Protein AF-A0A5C6MDS2-F1 (afdb_monomer)

InterPro domains:
  IPR029625 Protein FAM169 [PTHR22442] (8-120)

pLDDT: mean 71.61, std 21.44, range [30.34, 95.25]

Solvent-accessible surface area (backbone atoms only — not comparable to full-atom values): 8836 Å² total; per-residue (Å²): 137,80,85,71,60,70,52,75,42,82,62,70,62,43,104,85,76,68,49,37,44,80,50,62,34,52,64,54,80,75,74,55,78,94,55,57,96,68,58,56,65,45,53,49,51,50,52,51,49,61,74,45,62,88,51,73,60,3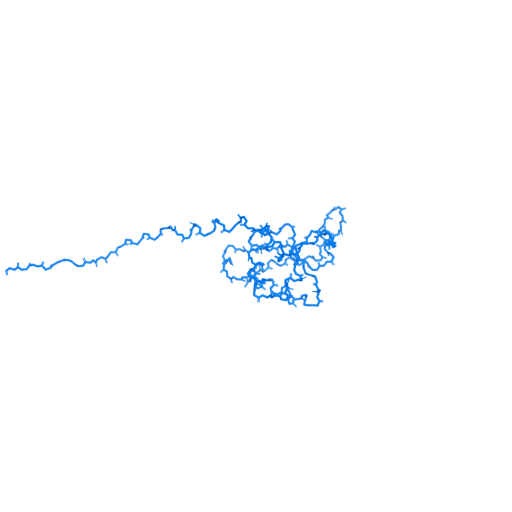8,34,30,35,56,80,73,47,62,71,54,50,53,36,50,49,59,44,44,71,76,36,66,87,46,42,86,23,38,23,34,23,38,83,44,46,53,81,92,38,46,43,51,45,51,60,39,52,76,74,48,78,65,62,88,65,68,75,72,71,68,67,76,77,72,78,83,85,85,79,85,84,87,87,79,93,81,80,90,84,89,132

Mean predicted aligned error: 13.46 Å

Foldseek 3Di:
DPPFPQPFDPDDPDPPPGAAAPAGEREDGDDDPVRPPVLVLLVVVVVSCVVPVVAQAHEYEPPQDLVNLVSVVVNCVVPVVCQRHYWHAYPNRDPVRTHRSNVCVVVVVNVPPPPPPVVVPPDDDPDDDDDDDDDDDDD

Sequence (139 aa):
MFELIFFFSGSLCDTWSGQGYLLPVLDTVLVRKSCRRRGFGSQMLENFCSTFYSENILGVSSPLSPGWAAVCRGFLQQREEYRDRLYEVEAPGSWTQRRNIWLNIQLGRYTLCINEENSRASGDRKKNDGNCSSQEVRT

Radius of gyration: 22.87 Å; Cα contacts (8 Å, |Δi|>4): 146; chains: 1; bounding box: 84×39×66 Å

Organism: NCBI:txid433684

Nearest PDB structures (foldseek):
  4rul-assembly1_A  TM=4.332E-01  e=1.102E+00  Escherichia coli DH1
  1oi3-assembly1_A  TM=5.927E-01  e=6.711E+00  Escherichia coli
  3s5u-assembly2_D  TM=4.948E-01  e=8.770E+00  Enterococcus faecalis ATCC 4200
  3pzs-assembly1_A  TM=4.102E-01  e=4.201E+00  Yersinia pestis CO92

Secondary structure (DSSP, 8-state):
-------B-SS---TTT----SS-EE------GGGTTSSHHHHHHHHHHHHTTT-S-EEEESS--HHHHHHHHHHHHH-GGGTTTEEEE-TT--GGGEEEHHHHHHTTTTGGGSTTTSTTSSS----------------

Structure (mmCIF, N/CA/C/O backbone):
data_AF-A0A5C6MDS2-F1
#
_entry.id   AF-A0A5C6MDS2-F1
#
loop_
_atom_site.group_PDB
_atom_site.id
_atom_site.type_symbol
_atom_site.label_atom_id
_atom_site.label_alt_id
_atom_site.label_comp_id
_atom_site.label_asym_id
_atom_site.label_entity_id
_atom_site.label_seq_id
_atom_site.pdbx_PDB_ins_code
_atom_site.Cartn_x
_atom_site.Cartn_y
_atom_site.Cartn_z
_atom_site.occupancy
_atom_site.B_iso_or_equiv
_atom_site.auth_seq_id
_atom_site.auth_comp_id
_atom_site.auth_asym_id
_atom_site.auth_atom_id
_atom_site.pdbx_PDB_model_num
ATOM 1 N N . MET A 1 1 ? -6.328 24.076 3.374 1.00 35.25 1 MET A N 1
ATOM 2 C CA . MET A 1 1 ? -4.941 23.792 3.796 1.00 35.25 1 MET A CA 1
ATOM 3 C C . MET A 1 1 ? -4.900 22.404 4.433 1.00 35.25 1 MET A C 1
ATOM 5 O O . MET A 1 1 ? -4.887 22.269 5.650 1.00 35.25 1 MET A O 1
ATOM 9 N N . PHE A 1 2 ? -4.990 21.363 3.602 1.00 31.47 2 PHE A N 1
ATOM 10 C CA . PHE A 1 2 ? -4.704 19.989 4.010 1.00 31.47 2 PHE A CA 1
ATOM 11 C C . PHE A 1 2 ? -3.317 19.693 3.461 1.00 31.47 2 PHE A C 1
ATOM 13 O O . PHE A 1 2 ? -3.183 19.233 2.335 1.00 31.47 2 PHE A O 1
ATOM 20 N N . GLU A 1 3 ? -2.301 20.078 4.229 1.00 30.34 3 GLU A N 1
ATOM 21 C CA . GLU A 1 3 ? -0.919 19.653 4.007 1.00 30.34 3 GLU A CA 1
ATOM 22 C C . GLU A 1 3 ? -0.880 18.131 4.179 1.00 30.34 3 GLU A C 1
ATOM 24 O O . GLU A 1 3 ? -0.761 17.598 5.286 1.00 30.34 3 GLU A O 1
ATOM 29 N N . LEU A 1 4 ? -1.138 17.437 3.073 1.00 43.22 4 LEU A N 1
ATOM 30 C CA . LEU A 1 4 ? -0.856 16.028 2.898 1.00 43.22 4 LEU A CA 1
ATOM 31 C C . LEU A 1 4 ? 0.664 15.908 2.889 1.00 43.22 4 LEU A C 1
ATOM 33 O O . LEU A 1 4 ? 1.308 16.244 1.901 1.00 43.22 4 LEU A O 1
ATOM 37 N N . ILE A 1 5 ? 1.232 15.417 3.989 1.00 42.88 5 ILE A N 1
ATOM 38 C CA . ILE A 1 5 ? 2.584 14.859 3.975 1.00 42.88 5 ILE A CA 1
ATOM 39 C C . ILE A 1 5 ? 2.492 13.600 3.110 1.00 42.88 5 ILE A C 1
ATOM 41 O O . ILE A 1 5 ? 2.111 12.529 3.579 1.00 42.88 5 ILE A O 1
ATOM 45 N N . PHE A 1 6 ? 2.730 13.789 1.817 1.00 43.81 6 PHE A N 1
ATOM 46 C CA . PHE A 1 6 ? 2.868 12.759 0.803 1.00 43.81 6 PHE A CA 1
ATOM 47 C C . 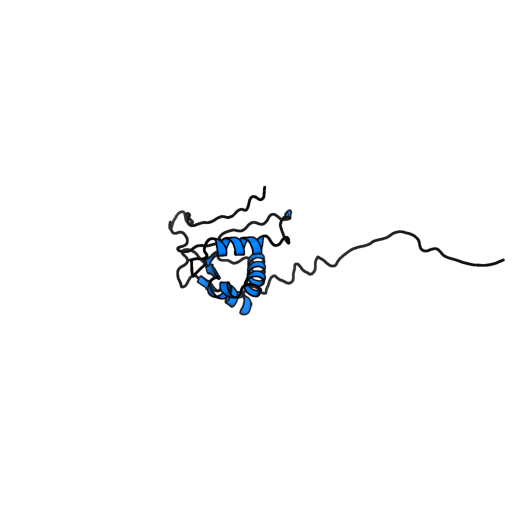PHE A 1 6 ? 4.363 12.717 0.491 1.00 43.81 6 PHE A C 1
ATOM 49 O O . PHE A 1 6 ? 4.850 13.470 -0.349 1.00 43.81 6 PHE A O 1
ATOM 56 N N . PHE A 1 7 ? 5.130 11.914 1.232 1.00 41.50 7 PHE A N 1
ATOM 57 C CA . PHE A 1 7 ? 6.530 11.703 0.876 1.00 41.50 7 PHE A CA 1
ATOM 58 C C . PHE A 1 7 ? 6.558 10.671 -0.255 1.00 41.50 7 PHE A C 1
ATOM 60 O O . PHE A 1 7 ? 6.602 9.465 -0.022 1.00 41.50 7 PHE A O 1
ATOM 67 N N . PHE A 1 8 ? 6.415 11.153 -1.493 1.00 48.44 8 PHE A N 1
ATOM 68 C CA . PHE A 1 8 ? 6.657 10.342 -2.678 1.00 48.44 8 PHE A CA 1
ATOM 69 C C . PHE A 1 8 ? 8.169 10.242 -2.866 1.00 48.44 8 PHE A C 1
ATOM 71 O O . PHE A 1 8 ? 8.791 11.160 -3.398 1.00 48.44 8 PHE A O 1
ATOM 78 N N . SER A 1 9 ? 8.775 9.160 -2.379 1.00 45.22 9 SER A N 1
ATOM 79 C CA . SER A 1 9 ? 10.208 8.954 -2.547 1.00 45.22 9 SER A CA 1
ATOM 80 C C . SER A 1 9 ? 10.503 7.940 -3.648 1.00 45.22 9 SER A C 1
ATOM 82 O O . SER A 1 9 ? 10.570 6.737 -3.420 1.00 45.22 9 SER A O 1
ATOM 84 N N . GLY A 1 10 ? 10.755 8.479 -4.841 1.00 46.31 10 GLY A N 1
ATOM 85 C CA . GLY A 1 10 ? 11.869 8.038 -5.684 1.00 46.31 10 GLY A CA 1
ATOM 86 C C . GLY A 1 10 ? 13.162 8.814 -5.364 1.00 46.31 10 GLY A C 1
ATOM 87 O O . GLY A 1 10 ? 13.982 9.029 -6.248 1.00 46.31 10 GLY A O 1
ATOM 88 N N . SER A 1 11 ? 13.327 9.319 -4.135 1.00 51.38 11 SER A N 1
ATOM 89 C CA . SER A 1 11 ? 14.371 10.277 -3.750 1.00 51.38 11 SER A CA 1
ATOM 90 C C . SER A 1 11 ? 15.117 9.827 -2.486 1.00 51.38 11 SER A C 1
ATOM 92 O O . SER A 1 11 ? 14.644 9.995 -1.368 1.00 51.38 11 SER A O 1
ATOM 94 N N . LEU A 1 12 ? 16.303 9.249 -2.708 1.00 45.41 12 LEU A N 1
ATOM 95 C CA . LEU A 1 12 ? 17.407 9.042 -1.759 1.00 45.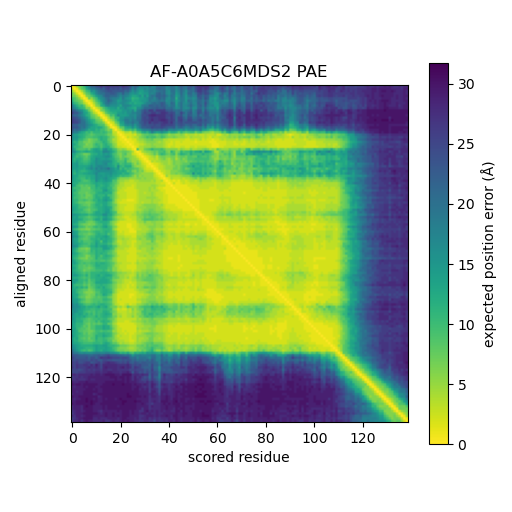41 12 LEU A CA 1
ATOM 96 C C . LEU A 1 12 ? 17.030 8.709 -0.303 1.00 45.41 12 LEU A C 1
ATOM 98 O O . LEU A 1 12 ? 16.910 9.595 0.540 1.00 45.41 12 LEU A O 1
ATOM 102 N N . CYS A 1 13 ? 17.028 7.423 0.042 1.00 44.88 13 CYS A N 1
ATOM 103 C CA . CYS A 1 13 ? 17.251 6.997 1.424 1.00 44.88 13 CYS A CA 1
ATOM 104 C C . CYS A 1 13 ? 18.396 5.986 1.453 1.00 44.88 13 CYS A C 1
ATOM 106 O O . CYS A 1 13 ? 18.208 4.813 1.168 1.00 44.88 13 CYS A O 1
ATOM 108 N N . ASP A 1 14 ? 19.608 6.518 1.633 1.00 44.50 14 ASP A N 1
ATOM 109 C CA . ASP A 1 14 ? 20.581 6.090 2.648 1.00 44.50 14 ASP A CA 1
ATOM 110 C C . ASP A 1 14 ? 21.917 6.786 2.364 1.00 44.50 14 ASP A C 1
ATOM 112 O O . ASP A 1 14 ? 22.528 6.599 1.309 1.00 44.50 14 ASP A O 1
ATOM 116 N N . THR A 1 15 ? 22.411 7.567 3.325 1.00 50.09 15 THR A N 1
ATOM 117 C CA . THR A 1 15 ? 23.704 8.278 3.294 1.00 50.09 15 THR A CA 1
ATOM 118 C C . THR A 1 15 ? 24.931 7.350 3.359 1.00 50.09 15 THR A C 1
ATOM 120 O O . THR A 1 15 ? 26.029 7.797 3.681 1.00 50.09 15 THR A O 1
ATOM 123 N N . TRP A 1 16 ? 24.782 6.070 3.002 1.00 51.59 16 TRP A N 1
ATOM 124 C CA . TRP A 1 16 ? 25.905 5.136 2.859 1.00 51.59 16 TRP A CA 1
ATOM 125 C C . TRP A 1 16 ? 25.765 4.145 1.685 1.00 51.59 16 TRP A C 1
ATOM 127 O O . TRP A 1 16 ? 26.776 3.686 1.162 1.00 51.59 16 TRP A O 1
ATOM 137 N N . SER A 1 17 ? 24.545 3.860 1.210 1.00 52.47 17 SER A N 1
ATOM 138 C CA . SER A 1 17 ? 24.266 2.919 0.103 1.00 52.47 17 SER A CA 1
ATOM 139 C C . SER A 1 17 ? 23.630 3.569 -1.137 1.00 52.47 17 SER A C 1
ATOM 141 O O . SER A 1 17 ? 23.721 2.997 -2.220 1.00 52.47 17 SER A O 1
ATOM 143 N N . GLY A 1 18 ? 23.025 4.761 -1.030 1.00 52.31 18 GLY A N 1
ATOM 144 C CA . GLY A 1 18 ? 22.569 5.562 -2.177 1.00 52.31 18 GLY A CA 1
ATOM 145 C C . GLY A 1 18 ? 21.470 4.947 -3.060 1.00 52.31 18 GLY A C 1
ATOM 146 O O . GLY A 1 18 ? 21.269 5.428 -4.173 1.00 52.31 18 GLY A O 1
ATOM 147 N N . GLN A 1 19 ? 20.766 3.902 -2.616 1.00 55.31 19 GLN A N 1
ATOM 148 C CA . GLN A 1 19 ? 19.745 3.214 -3.417 1.00 55.31 19 GLN A CA 1
ATOM 149 C C . GLN A 1 19 ? 18.345 3.454 -2.841 1.00 55.31 19 GLN A C 1
ATOM 151 O O . GLN A 1 19 ? 18.037 3.011 -1.742 1.00 55.31 19 GLN A O 1
ATOM 156 N N . GLY A 1 20 ? 17.497 4.159 -3.595 1.00 70.81 20 GLY A N 1
ATOM 157 C CA . GLY A 1 20 ? 16.070 4.299 -3.294 1.00 70.81 20 GLY A CA 1
ATOM 158 C C . GLY A 1 20 ? 15.253 3.086 -3.750 1.00 70.81 20 GLY A C 1
ATOM 159 O O . GLY A 1 20 ? 15.787 2.115 -4.288 1.00 70.81 20 GLY A O 1
ATOM 160 N N . TYR A 1 21 ? 13.937 3.146 -3.558 1.00 79.06 21 TYR A N 1
ATOM 161 C CA . TYR A 1 21 ? 13.036 2.117 -4.070 1.00 79.06 21 TYR A CA 1
ATOM 162 C C . TYR A 1 21 ? 13.030 2.085 -5.608 1.00 79.06 21 TYR A C 1
ATOM 164 O O . TYR A 1 21 ? 12.979 3.123 -6.264 1.00 79.06 21 TYR A O 1
ATOM 172 N N . LEU A 1 22 ? 13.021 0.880 -6.184 1.00 83.38 22 LEU A N 1
ATOM 173 C CA . LEU A 1 22 ? 12.957 0.643 -7.636 1.00 83.38 22 LEU A CA 1
ATOM 174 C C . LEU A 1 22 ? 11.520 0.601 -8.191 1.00 83.38 22 LEU A C 1
ATOM 176 O O . LEU A 1 22 ? 11.296 0.186 -9.326 1.00 83.38 22 LEU A O 1
ATOM 180 N N . LEU A 1 23 ? 10.536 0.952 -7.368 1.00 85.31 23 LEU A N 1
ATOM 181 C CA . LEU A 1 23 ? 9.111 0.956 -7.684 1.00 85.31 23 LEU A CA 1
ATOM 182 C C . LEU A 1 23 ? 8.416 2.071 -6.892 1.00 85.31 23 LEU A C 1
ATOM 184 O O . LEU A 1 23 ? 8.987 2.545 -5.907 1.00 85.31 23 LEU A O 1
ATOM 188 N N . PRO A 1 24 ? 7.190 2.480 -7.265 1.00 87.56 24 PRO A N 1
ATOM 189 C CA . PRO A 1 24 ? 6.439 3.448 -6.478 1.00 87.56 24 PRO A CA 1
ATOM 190 C C . PRO A 1 24 ? 6.167 2.885 -5.083 1.00 87.56 24 PRO A C 1
ATOM 192 O O . PRO A 1 24 ? 5.515 1.847 -4.953 1.00 87.56 24 PRO A O 1
ATOM 195 N N . VAL A 1 25 ? 6.651 3.567 -4.043 1.00 87.81 25 VAL A N 1
ATOM 196 C CA . VAL A 1 25 ? 6.432 3.181 -2.644 1.00 87.81 25 VAL A CA 1
ATOM 197 C C . VAL A 1 25 ? 5.850 4.342 -1.851 1.00 87.81 25 VAL A C 1
ATOM 199 O O . VAL A 1 25 ? 6.319 5.477 -1.932 1.00 87.81 25 VAL A O 1
ATOM 202 N N . LEU A 1 26 ? 4.826 4.042 -1.058 1.00 87.50 26 LEU A N 1
ATOM 203 C CA . LEU A 1 26 ? 4.259 4.956 -0.080 1.00 87.50 26 LEU A CA 1
ATOM 204 C C . LEU A 1 26 ? 4.989 4.789 1.262 1.00 87.50 26 LEU A C 1
ATOM 206 O O . LEU A 1 26 ? 4.722 3.833 1.988 1.00 87.50 26 LEU A O 1
ATOM 210 N N . ASP A 1 27 ? 5.927 5.695 1.561 1.00 75.38 27 ASP A N 1
ATOM 211 C CA . ASP A 1 27 ? 6.944 5.482 2.605 1.00 75.38 27 ASP A CA 1
ATOM 212 C C . ASP A 1 27 ? 6.583 6.048 3.990 1.00 75.38 27 ASP A C 1
ATOM 214 O O . ASP A 1 27 ? 6.956 5.499 5.023 1.00 75.38 27 ASP A O 1
ATOM 218 N N . THR A 1 28 ? 5.833 7.151 4.056 1.00 65.19 28 THR A N 1
ATOM 219 C CA . THR A 1 28 ? 5.417 7.740 5.338 1.00 65.19 28 THR A CA 1
ATOM 220 C C . THR A 1 28 ? 4.105 8.493 5.192 1.00 65.19 28 THR A C 1
ATOM 222 O O . THR A 1 28 ? 3.984 9.417 4.390 1.00 65.19 28 THR A O 1
ATOM 225 N N . VAL A 1 29 ? 3.127 8.130 6.028 1.00 67.75 29 VAL A N 1
ATOM 226 C CA . VAL A 1 29 ? 1.824 8.799 6.105 1.00 67.75 29 VAL A CA 1
ATOM 227 C C . VAL A 1 29 ? 1.563 9.244 7.537 1.00 67.75 29 VAL A C 1
ATOM 229 O O . VAL A 1 29 ? 1.251 8.443 8.418 1.00 67.75 29 VAL A O 1
ATOM 232 N N . LEU A 1 30 ? 1.660 10.551 7.780 1.00 65.62 30 LEU A N 1
ATOM 233 C CA . LEU A 1 30 ? 1.385 11.145 9.086 1.00 65.62 30 LEU A CA 1
ATOM 234 C C . LEU A 1 30 ? 0.026 11.845 9.080 1.00 65.62 30 LEU A C 1
ATOM 236 O O . LEU A 1 30 ? -0.131 12.962 8.591 1.00 65.62 30 LEU A O 1
ATOM 240 N N . VAL A 1 31 ? -0.974 11.203 9.686 1.00 66.62 31 VAL A N 1
ATOM 241 C CA . VAL A 1 31 ? -2.302 11.803 9.867 1.00 66.62 31 VAL A CA 1
ATOM 242 C C . VAL A 1 31 ? -2.356 12.542 11.207 1.00 66.62 31 VAL A C 1
ATOM 244 O O . VAL A 1 31 ? -2.312 11.922 12.279 1.00 66.62 31 VAL A O 1
ATOM 247 N N . ARG A 1 32 ? -2.505 13.877 11.162 1.00 71.31 32 ARG A N 1
ATOM 248 C CA . ARG A 1 32 ? -2.763 14.704 12.359 1.00 71.31 32 ARG A CA 1
ATOM 249 C C . ARG A 1 32 ? -3.967 14.148 13.121 1.00 71.31 32 ARG A C 1
ATOM 251 O O . ARG A 1 32 ? -4.945 13.723 12.510 1.00 71.31 32 ARG A O 1
ATOM 258 N N . LYS A 1 33 ? -3.932 14.181 14.459 1.00 71.06 33 LYS A N 1
ATOM 259 C CA . LYS A 1 33 ? -5.003 13.620 15.312 1.00 71.06 33 LYS A CA 1
ATOM 260 C C . LYS A 1 33 ? -6.399 14.144 14.941 1.00 71.06 33 LYS A C 1
ATOM 262 O O . LYS A 1 33 ? -7.335 13.357 14.886 1.00 71.06 33 LYS A O 1
ATOM 267 N N . SER A 1 34 ? -6.513 15.429 14.602 1.00 73.12 34 SER A N 1
ATOM 268 C CA . SER A 1 34 ? -7.755 16.079 14.148 1.00 73.12 34 SER A CA 1
ATOM 269 C C . SER A 1 34 ? -8.300 15.560 12.809 1.00 73.12 34 SER A C 1
ATOM 271 O O . SER A 1 34 ? -9.460 15.793 12.480 1.00 73.12 34 SER A O 1
ATOM 273 N N . CYS A 1 35 ? -7.478 14.855 12.032 1.00 67.44 35 CYS A N 1
ATOM 274 C CA . CYS A 1 35 ? -7.831 14.286 10.736 1.00 67.44 35 CYS A CA 1
ATOM 275 C C . CYS A 1 35 ? -8.052 12.764 10.793 1.00 67.44 35 CYS A C 1
ATOM 277 O O . CYS A 1 35 ? -8.419 12.159 9.789 1.00 67.44 35 CYS A O 1
ATOM 279 N N . ARG A 1 36 ? -7.854 12.111 11.946 1.00 71.00 36 ARG A N 1
ATOM 280 C CA . ARG A 1 36 ? -8.104 10.666 12.084 1.00 71.00 36 ARG A CA 1
ATOM 281 C C . ARG A 1 36 ? -9.601 10.356 11.992 1.00 71.00 36 ARG A C 1
ATOM 283 O O . ARG A 1 36 ? -10.434 11.218 12.247 1.00 71.00 36 ARG A O 1
ATOM 290 N N . ARG A 1 37 ? -9.939 9.113 11.626 1.00 73.50 37 ARG A N 1
ATOM 291 C CA . ARG A 1 37 ? -11.327 8.615 11.477 1.00 73.50 37 ARG A CA 1
ATOM 292 C C . ARG A 1 37 ? -12.194 9.367 10.452 1.00 73.50 37 ARG A C 1
ATOM 294 O O . ARG A 1 37 ? -13.411 9.253 10.477 1.00 73.50 37 ARG A O 1
ATOM 301 N N . ARG A 1 38 ? -11.573 10.100 9.523 1.00 78.00 38 ARG A N 1
ATOM 302 C CA . ARG A 1 38 ? -12.256 10.818 8.430 1.00 78.00 38 ARG A CA 1
ATOM 303 C C . ARG A 1 38 ? -12.104 10.154 7.056 1.00 78.00 38 ARG A C 1
ATOM 305 O O . ARG A 1 38 ? -12.490 10.742 6.059 1.00 78.00 38 ARG A O 1
ATOM 312 N N . GLY A 1 39 ? -11.508 8.960 6.992 1.00 81.06 39 GLY A N 1
ATOM 313 C CA . GLY A 1 39 ? -11.325 8.217 5.736 1.00 81.06 39 GLY A CA 1
ATOM 314 C C . GLY A 1 39 ? -10.148 8.668 4.861 1.00 81.06 39 GLY A C 1
ATOM 315 O O . GLY A 1 39 ? -9.917 8.071 3.816 1.00 81.06 39 GLY A O 1
ATOM 316 N N . PHE A 1 40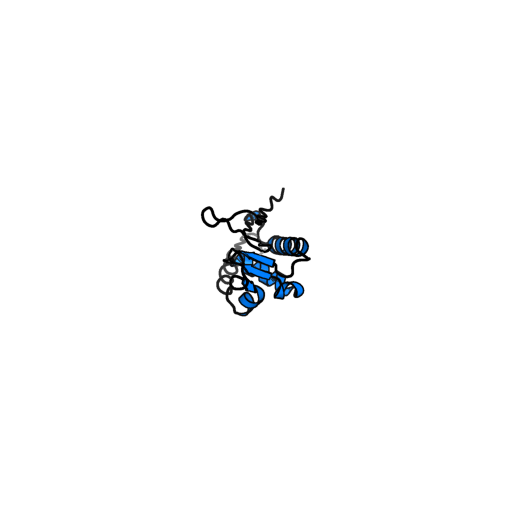 ? -9.351 9.654 5.293 1.00 82.25 40 PHE A N 1
ATOM 317 C CA . PHE A 1 40 ? -8.221 10.158 4.497 1.00 82.25 40 PHE A CA 1
ATOM 318 C C . PHE A 1 40 ? -7.177 9.095 4.146 1.00 82.25 40 PHE A C 1
ATOM 320 O O . PHE A 1 40 ? -6.547 9.198 3.102 1.00 82.25 40 PHE A O 1
ATOM 327 N N . GLY A 1 41 ? -6.997 8.072 4.988 1.00 84.31 41 GLY A N 1
ATOM 328 C CA . GLY A 1 41 ? -6.065 6.983 4.691 1.00 84.31 41 GLY A CA 1
ATOM 329 C C . GLY A 1 41 ? -6.465 6.202 3.437 1.00 84.31 41 GLY A C 1
ATOM 330 O O . GLY A 1 41 ? -5.644 5.989 2.553 1.00 84.31 41 GLY A O 1
ATOM 331 N N . SER A 1 42 ? -7.745 5.839 3.329 1.00 86.06 42 SER A N 1
ATOM 332 C CA . SER A 1 42 ? -8.279 5.142 2.156 1.00 86.06 42 SER A CA 1
ATOM 333 C C . SER A 1 42 ? -8.242 6.027 0.911 1.00 86.06 42 SER A C 1
ATOM 335 O O . SER A 1 42 ? -7.836 5.555 -0.143 1.00 86.06 42 SER A O 1
ATOM 337 N N . GLN A 1 43 ? -8.578 7.316 1.040 1.00 86.38 43 GLN A N 1
ATOM 338 C CA . GLN A 1 43 ? -8.463 8.279 -0.066 1.00 86.38 43 GLN A CA 1
ATOM 339 C C . GLN A 1 43 ? -7.014 8.451 -0.535 1.00 86.38 43 GLN A C 1
ATOM 341 O O . GLN A 1 43 ? -6.756 8.606 -1.723 1.00 86.38 43 GLN A O 1
ATOM 346 N N . MET A 1 44 ? -6.050 8.410 0.386 1.00 86.75 44 MET A N 1
ATOM 347 C CA . MET A 1 44 ? -4.637 8.487 0.038 1.00 86.75 44 MET A CA 1
ATOM 348 C C . MET A 1 44 ? -4.178 7.243 -0.732 1.00 86.75 44 MET A C 1
ATOM 350 O O . MET A 1 44 ? -3.479 7.391 -1.730 1.00 86.75 44 MET A O 1
ATOM 354 N N . LEU A 1 45 ? -4.599 6.042 -0.314 1.00 88.69 45 LEU A N 1
ATOM 355 C CA . LEU A 1 45 ? -4.336 4.811 -1.070 1.00 88.69 45 LEU A CA 1
ATOM 356 C C . LEU A 1 45 ? -4.969 4.855 -2.460 1.00 88.69 45 LEU A C 1
ATOM 358 O O . LEU A 1 45 ? -4.321 4.480 -3.431 1.00 88.69 45 LEU A O 1
ATOM 362 N N . GLU A 1 46 ? -6.203 5.342 -2.565 1.00 89.00 46 GLU A N 1
ATOM 363 C CA . GLU A 1 46 ? -6.894 5.484 -3.845 1.00 89.00 46 GLU A CA 1
ATOM 364 C C . GLU A 1 46 ? -6.158 6.452 -4.777 1.00 89.00 46 GLU A C 1
ATOM 366 O O . GLU A 1 46 ? -5.869 6.096 -5.917 1.00 89.00 46 GLU A O 1
ATOM 371 N N . ASN A 1 47 ? -5.775 7.630 -4.276 1.00 88.12 47 ASN A N 1
ATOM 372 C CA . ASN A 1 47 ? -4.998 8.609 -5.037 1.00 88.12 47 ASN A CA 1
ATOM 373 C C . ASN A 1 47 ? -3.630 8.061 -5.459 1.00 88.12 47 ASN A C 1
ATOM 375 O O . ASN A 1 47 ? -3.167 8.326 -6.564 1.00 88.12 47 ASN A O 1
ATOM 379 N N . PHE A 1 48 ? -2.971 7.289 -4.596 1.00 87.81 48 PHE A N 1
ATOM 380 C CA . PHE A 1 48 ? -1.707 6.644 -4.933 1.00 87.81 48 PHE A CA 1
ATOM 381 C C . PHE A 1 48 ? -1.893 5.617 -6.056 1.00 87.81 48 PHE A C 1
ATOM 383 O O . PHE A 1 48 ? -1.202 5.676 -7.071 1.00 87.81 48 PHE A O 1
ATOM 390 N N . CYS A 1 49 ? -2.877 4.728 -5.924 1.00 89.25 49 CYS A N 1
ATOM 391 C CA . CYS A 1 49 ? -3.164 3.708 -6.928 1.00 89.25 49 CYS A CA 1
ATOM 392 C C . CYS A 1 49 ? -3.587 4.311 -8.275 1.00 89.25 49 CYS A C 1
ATOM 394 O O . CYS A 1 49 ? -3.199 3.794 -9.320 1.00 89.25 49 CYS A O 1
ATOM 396 N N . SER A 1 50 ? -4.352 5.407 -8.264 1.00 88.75 50 SER A N 1
ATOM 397 C CA . SER A 1 50 ? -4.766 6.099 -9.487 1.00 88.75 50 SER A CA 1
ATOM 398 C C . SER A 1 50 ? -3.613 6.850 -10.152 1.00 88.75 50 SER A C 1
ATOM 400 O O . SER A 1 50 ? -3.521 6.852 -11.377 1.00 88.75 50 SER A O 1
ATOM 402 N N . THR A 1 51 ? -2.695 7.425 -9.369 1.00 86.50 51 THR A N 1
ATOM 403 C CA . THR A 1 51 ? -1.488 8.077 -9.900 1.00 86.50 51 THR A CA 1
ATOM 404 C C . THR A 1 51 ? -0.593 7.071 -10.630 1.00 86.50 51 THR A C 1
ATOM 406 O O . THR A 1 51 ? -0.072 7.378 -11.698 1.00 86.50 51 THR A O 1
ATOM 409 N N . PHE A 1 52 ? -0.464 5.851 -10.099 1.00 86.44 52 PHE A N 1
ATOM 410 C CA . PHE A 1 52 ? 0.366 4.778 -10.664 1.00 86.44 52 PHE A CA 1
ATOM 411 C C . PHE A 1 52 ? -0.472 3.665 -11.298 1.00 86.44 52 PHE A C 1
ATOM 413 O O . PHE A 1 52 ? -0.161 2.480 -11.169 1.00 86.44 52 PHE A O 1
ATOM 420 N N . TYR A 1 53 ? -1.549 4.029 -12.001 1.00 86.00 53 TYR A N 1
ATOM 421 C CA . TYR A 1 53 ? -2.475 3.047 -12.568 1.00 86.00 53 TYR A CA 1
ATOM 422 C C . TYR A 1 53 ? -1.810 2.099 -13.581 1.00 86.00 53 TYR A C 1
ATOM 424 O O . TYR A 1 53 ? -2.252 0.956 -13.696 1.00 86.00 53 TYR A O 1
ATOM 432 N N . SER A 1 54 ? -0.756 2.547 -14.273 1.00 87.81 54 SER A N 1
ATOM 433 C CA . SER A 1 54 ? 0.017 1.768 -15.250 1.00 87.81 54 SER A CA 1
ATOM 434 C C . SER A 1 54 ? 0.969 0.751 -14.618 1.00 87.81 54 SER A C 1
ATOM 436 O O . SER A 1 54 ? 1.423 -0.162 -15.301 1.00 87.81 54 SER A O 1
ATOM 438 N N . GLU A 1 55 ? 1.285 0.898 -13.331 1.00 87.88 55 GLU A N 1
ATOM 439 C CA . GLU A 1 55 ? 2.271 0.065 -12.648 1.00 87.88 55 GLU A CA 1
ATOM 440 C C . GLU A 1 55 ? 1.623 -1.192 -12.074 1.00 87.88 55 GLU A C 1
ATOM 442 O O . GLU A 1 55 ? 0.691 -1.134 -11.268 1.00 87.88 55 GLU A O 1
ATOM 447 N N . ASN A 1 56 ? 2.134 -2.361 -12.449 1.00 88.69 56 ASN A N 1
ATOM 448 C CA . ASN A 1 56 ? 1.584 -3.633 -11.972 1.00 88.69 56 ASN A CA 1
ATOM 449 C C . ASN A 1 56 ? 1.878 -3.884 -10.488 1.00 88.69 56 ASN A C 1
ATOM 451 O O . ASN A 1 56 ? 1.158 -4.637 -9.837 1.00 88.69 56 ASN A O 1
ATOM 455 N N . ILE A 1 57 ? 2.933 -3.265 -9.953 1.00 90.38 57 ILE A N 1
ATOM 456 C CA . ILE A 1 57 ? 3.397 -3.474 -8.583 1.00 90.38 57 ILE A CA 1
ATOM 457 C C . ILE A 1 57 ? 3.532 -2.120 -7.900 1.00 90.38 57 ILE A C 1
ATOM 459 O O . ILE A 1 57 ? 4.313 -1.271 -8.321 1.00 90.38 57 ILE A O 1
ATOM 463 N N . LEU A 1 58 ? 2.790 -1.959 -6.812 1.00 91.88 58 LEU A N 1
ATOM 464 C CA . LEU A 1 58 ? 2.787 -0.787 -5.955 1.00 91.88 58 LEU A CA 1
ATOM 465 C C . LEU A 1 58 ? 3.258 -1.180 -4.560 1.00 91.88 58 LEU A C 1
ATOM 467 O O . LEU A 1 58 ? 2.895 -2.238 -4.042 1.00 91.88 58 LEU A O 1
ATOM 471 N N . GLY A 1 59 ? 4.061 -0.321 -3.948 1.00 91.31 59 GLY A N 1
ATOM 472 C CA . GLY A 1 59 ? 4.630 -0.560 -2.636 1.00 91.31 59 GLY A CA 1
ATOM 473 C C . GLY A 1 59 ? 4.078 0.350 -1.547 1.00 91.31 59 GLY A C 1
ATOM 474 O O . GLY A 1 59 ? 3.710 1.501 -1.770 1.00 91.31 59 GLY A O 1
ATOM 475 N N . VAL A 1 60 ? 4.096 -0.170 -0.333 1.00 90.50 60 VAL A N 1
ATOM 476 C CA . VAL A 1 60 ? 3.995 0.557 0.928 1.00 90.50 60 VAL A CA 1
ATOM 477 C C . VAL A 1 60 ? 5.226 0.172 1.729 1.00 90.50 60 VAL A C 1
ATOM 479 O O . VAL A 1 60 ? 5.593 -1.002 1.736 1.00 90.50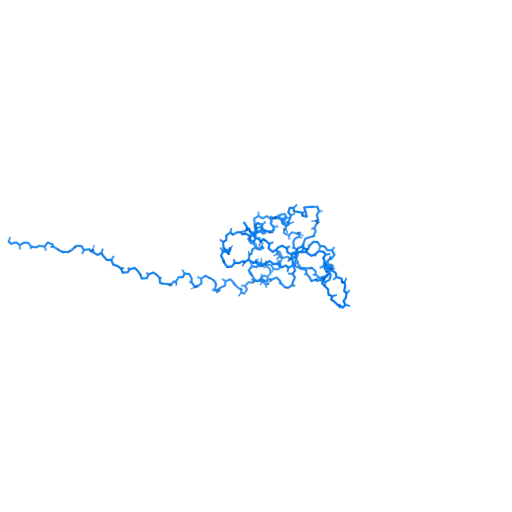 60 VAL A O 1
ATOM 482 N N . SER A 1 61 ? 5.897 1.124 2.361 1.00 88.50 61 SER A N 1
ATOM 483 C CA . SER A 1 6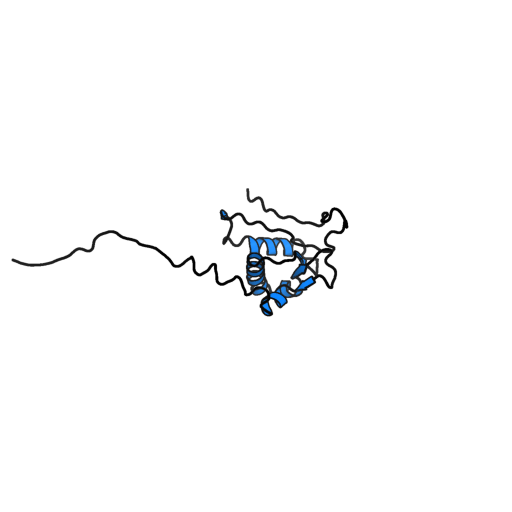1 ? 7.135 0.805 3.064 1.00 88.50 61 SER A CA 1
ATOM 484 C C . SER A 1 61 ? 6.914 -0.151 4.231 1.00 88.50 61 SER A C 1
ATOM 486 O O . SER A 1 61 ? 5.890 -0.136 4.922 1.00 88.50 61 SER A O 1
ATOM 488 N N . SER A 1 62 ? 7.905 -1.012 4.423 1.00 86.88 62 SER A N 1
ATOM 489 C CA . SER A 1 62 ? 8.047 -1.854 5.601 1.00 86.88 62 SER A CA 1
ATOM 490 C C . SER A 1 62 ? 8.756 -1.077 6.719 1.00 86.88 62 SER A C 1
ATOM 492 O O . SER A 1 62 ? 9.710 -0.350 6.432 1.00 86.88 62 SER A O 1
ATOM 494 N N . PRO A 1 63 ? 8.377 -1.265 7.995 1.00 87.12 63 PRO A N 1
ATOM 495 C CA . PRO A 1 63 ? 7.292 -2.123 8.471 1.00 87.12 63 PRO A CA 1
ATOM 496 C C . PRO A 1 63 ? 5.914 -1.451 8.380 1.00 87.12 63 PRO A C 1
ATOM 498 O O . PRO A 1 63 ? 5.732 -0.291 8.761 1.00 87.12 63 PRO A O 1
ATOM 501 N N . LEU A 1 64 ? 4.902 -2.216 7.967 1.00 86.19 64 LEU A N 1
ATOM 502 C CA . LEU A 1 64 ? 3.531 -1.731 7.868 1.00 86.19 64 LEU A CA 1
ATOM 503 C C . LEU A 1 64 ? 2.939 -1.491 9.263 1.00 86.19 64 LEU A C 1
ATOM 505 O O . LEU A 1 64 ? 2.667 -2.422 10.026 1.00 86.19 64 LEU A O 1
ATOM 509 N N . SER A 1 65 ? 2.695 -0.220 9.594 1.00 84.00 65 SER A N 1
ATOM 510 C CA . SER A 1 65 ? 2.106 0.126 10.890 1.00 84.00 65 SER A CA 1
ATOM 511 C C . SER A 1 65 ? 0.683 -0.440 11.039 1.00 84.00 65 SER A C 1
ATOM 513 O O . SER A 1 65 ? -0.052 -0.533 10.050 1.00 84.00 65 SER A O 1
ATOM 515 N N . PRO A 1 66 ? 0.216 -0.748 12.263 1.00 83.62 66 PRO A N 1
ATOM 516 C CA . PRO A 1 66 ? -1.089 -1.383 12.440 1.00 83.62 66 PRO A CA 1
ATOM 517 C C . PRO A 1 66 ? -2.275 -0.535 11.964 1.00 83.62 66 PRO A C 1
ATOM 519 O O . PRO A 1 66 ? -3.237 -1.059 11.403 1.00 83.62 66 PRO A O 1
ATOM 522 N N . GLY A 1 67 ? -2.193 0.789 12.132 1.00 83.50 67 GLY A N 1
ATOM 523 C CA . GLY A 1 67 ? -3.201 1.708 11.601 1.00 83.50 67 GLY A CA 1
ATOM 524 C C . GLY A 1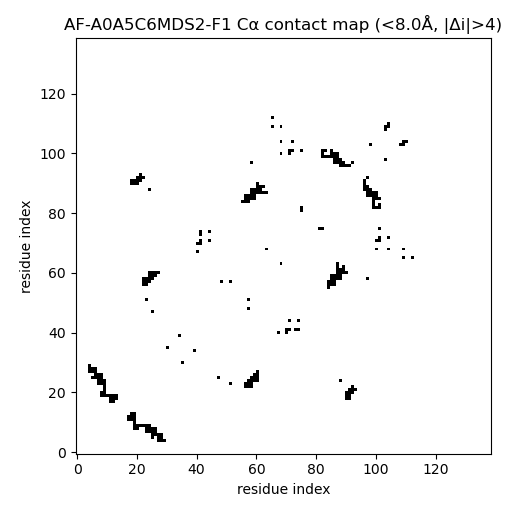 67 ? -3.240 1.692 10.073 1.00 83.50 67 GLY A C 1
ATOM 525 O O . GLY A 1 67 ? -4.315 1.734 9.478 1.00 83.50 67 GLY A O 1
ATOM 526 N N . TRP A 1 68 ? -2.078 1.565 9.432 1.00 85.88 68 TRP A N 1
ATOM 527 C CA . TRP A 1 68 ? -1.981 1.475 7.979 1.00 85.88 68 TRP A CA 1
ATOM 528 C C . TRP A 1 68 ? -2.436 0.116 7.450 1.00 85.88 68 TRP A C 1
ATOM 530 O O . TRP A 1 68 ? -3.163 0.062 6.461 1.00 85.88 68 TRP A O 1
ATOM 540 N N . ALA A 1 69 ? -2.146 -0.968 8.172 1.00 89.31 69 ALA A N 1
ATOM 541 C CA . ALA A 1 69 ? -2.689 -2.292 7.889 1.00 89.31 69 ALA A CA 1
ATOM 542 C C . ALA A 1 69 ? -4.227 -2.321 7.971 1.00 89.31 69 ALA A C 1
ATOM 544 O O . ALA A 1 69 ? -4.876 -2.943 7.129 1.00 89.31 69 ALA A O 1
ATOM 545 N N . ALA A 1 70 ? -4.830 -1.616 8.937 1.00 88.06 70 ALA A N 1
ATOM 546 C CA . ALA A 1 70 ? -6.286 -1.493 9.044 1.00 88.06 70 ALA A CA 1
ATOM 547 C C . ALA A 1 70 ? -6.896 -0.726 7.856 1.00 88.06 70 ALA A C 1
ATOM 549 O O . ALA A 1 70 ? -7.912 -1.149 7.302 1.00 88.06 70 ALA A O 1
ATOM 550 N N . VAL A 1 71 ? -6.252 0.364 7.426 1.00 88.69 71 VAL A N 1
ATOM 551 C CA . VAL A 1 71 ? -6.656 1.124 6.232 1.00 88.69 71 VAL A CA 1
ATOM 552 C C . VAL A 1 71 ? -6.535 0.266 4.968 1.00 88.69 71 VAL A C 1
ATOM 554 O O . VAL A 1 71 ? -7.493 0.189 4.198 1.00 88.69 71 VAL A O 1
ATOM 557 N N . CYS A 1 72 ? -5.407 -0.430 4.785 1.00 91.38 72 CYS A N 1
ATOM 558 C CA . CYS A 1 72 ? -5.189 -1.343 3.661 1.00 91.38 72 CYS A CA 1
ATOM 559 C C . CYS A 1 72 ? -6.234 -2.460 3.643 1.00 91.38 72 CYS A C 1
ATOM 561 O O . CYS A 1 72 ? -6.780 -2.763 2.589 1.00 91.38 72 CYS A O 1
ATOM 563 N N . ARG A 1 73 ? -6.572 -3.037 4.804 1.00 92.38 73 ARG A N 1
ATOM 564 C CA . ARG A 1 73 ? -7.621 -4.058 4.916 1.00 92.38 73 ARG A CA 1
ATOM 565 C C . ARG A 1 73 ? -8.959 -3.550 4.392 1.00 92.38 73 ARG A C 1
ATOM 567 O O . ARG A 1 73 ? -9.544 -4.207 3.539 1.00 92.38 73 ARG A O 1
ATOM 574 N N . GLY A 1 74 ? -9.428 -2.403 4.883 1.00 92.12 74 GLY A N 1
ATOM 575 C CA . GLY A 1 74 ? -10.710 -1.840 4.453 1.00 92.12 74 GLY A CA 1
ATOM 576 C C . GLY A 1 74 ? -10.725 -1.493 2.962 1.00 92.12 74 GLY A C 1
ATOM 577 O O . GLY A 1 74 ? -11.702 -1.769 2.273 1.00 92.12 74 GLY A O 1
ATOM 578 N N . PHE A 1 75 ? -9.617 -0.954 2.449 1.00 92.50 75 PHE A N 1
ATOM 579 C CA . PHE A 1 75 ? -9.461 -0.636 1.030 1.00 92.50 75 PHE A CA 1
ATOM 580 C C . PHE A 1 75 ? -9.495 -1.893 0.143 1.00 92.50 75 PHE A C 1
ATOM 582 O O . PHE A 1 75 ? -10.291 -1.970 -0.788 1.00 92.50 75 PHE A O 1
ATOM 589 N N . LEU A 1 76 ? -8.703 -2.916 0.476 1.00 93.44 76 LEU A N 1
ATOM 590 C CA . LEU A 1 76 ? -8.589 -4.172 -0.282 1.00 93.44 76 LEU A CA 1
ATOM 591 C C . LEU A 1 76 ? -9.828 -5.075 -0.172 1.00 93.44 76 LEU A C 1
ATOM 593 O O . LEU A 1 76 ? -10.062 -5.934 -1.025 1.00 93.44 76 LEU A O 1
ATOM 597 N N . GLN A 1 77 ? -10.640 -4.895 0.872 1.00 92.19 77 GLN A N 1
ATOM 598 C CA . GLN A 1 77 ? -11.965 -5.510 0.957 1.00 92.19 77 GLN A CA 1
ATOM 599 C C . GLN A 1 77 ? -12.931 -4.919 -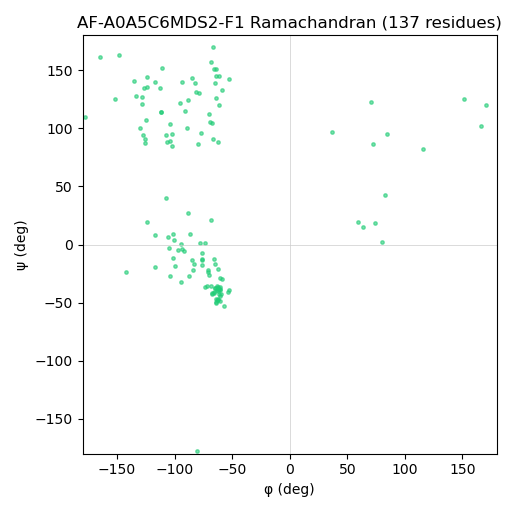0.074 1.00 92.19 77 GLN A C 1
ATOM 601 O O . GLN A 1 77 ? -13.744 -5.658 -0.616 1.00 92.19 77 GLN A O 1
ATOM 606 N N . GLN A 1 78 ? -12.836 -3.617 -0.356 1.00 92.38 78 GLN A N 1
ATOM 607 C CA . GLN A 1 78 ? -13.718 -2.924 -1.301 1.00 92.38 78 GLN A CA 1
ATOM 608 C C . GLN A 1 78 ? -13.224 -2.979 -2.749 1.00 92.38 78 GLN A C 1
ATOM 610 O O . GLN A 1 78 ? -14.031 -2.847 -3.664 1.00 92.38 78 GLN A O 1
ATOM 615 N N . ARG A 1 79 ? -11.912 -3.110 -2.955 1.00 91.00 79 ARG A N 1
ATOM 616 C CA . ARG A 1 79 ? -11.265 -3.056 -4.268 1.00 91.00 79 ARG A CA 1
ATOM 617 C C . ARG A 1 79 ? -10.388 -4.280 -4.473 1.00 91.00 79 ARG A C 1
ATOM 619 O O . ARG A 1 79 ? -9.241 -4.332 -4.023 1.00 91.00 79 ARG A O 1
ATOM 626 N N . GLU A 1 80 ? -10.958 -5.294 -5.110 1.00 91.19 80 GLU A N 1
ATOM 627 C CA . GLU A 1 80 ? -10.276 -6.569 -5.325 1.00 91.19 80 GLU A CA 1
ATOM 628 C C . GLU A 1 80 ? -9.135 -6.437 -6.338 1.00 91.19 80 GLU A C 1
ATOM 630 O O . GLU A 1 80 ? -8.136 -7.145 -6.228 1.00 91.19 80 GLU A O 1
ATOM 635 N N . GLU A 1 81 ? -9.226 -5.468 -7.253 1.00 90.62 81 GLU A N 1
ATOM 636 C CA . GLU A 1 81 ? -8.247 -5.224 -8.313 1.00 90.62 81 GLU A CA 1
ATOM 637 C C . GLU A 1 81 ? -6.851 -4.844 -7.791 1.00 90.62 81 GLU A C 1
ATOM 639 O O . GLU A 1 81 ? -5.854 -4.999 -8.498 1.00 90.62 81 GLU A O 1
ATOM 644 N N . TYR A 1 82 ? -6.754 -4.368 -6.546 1.00 91.75 82 TYR A N 1
ATOM 645 C CA . TYR A 1 82 ? -5.481 -3.997 -5.926 1.00 91.75 82 TYR A CA 1
ATOM 646 C C . TYR A 1 82 ? -4.888 -5.096 -5.040 1.00 91.75 82 TYR A C 1
ATOM 648 O O . TYR A 1 82 ? -3.759 -4.938 -4.567 1.00 91.75 82 TYR A O 1
ATOM 656 N N . ARG A 1 83 ? -5.596 -6.216 -4.827 1.00 93.94 83 ARG A N 1
ATOM 657 C CA . ARG A 1 83 ? -5.127 -7.314 -3.960 1.00 93.94 83 ARG A CA 1
ATOM 658 C C . ARG A 1 83 ? -3.819 -7.920 -4.447 1.00 93.94 83 ARG A C 1
ATOM 660 O O . ARG A 1 83 ? -2.957 -8.190 -3.620 1.00 93.94 83 ARG A O 1
ATOM 667 N N . ASP A 1 84 ? -3.635 -8.030 -5.759 1.00 93.19 84 ASP A N 1
ATOM 668 C CA . ASP A 1 84 ? -2.418 -8.592 -6.359 1.00 93.19 84 ASP A CA 1
ATOM 669 C C . ASP A 1 84 ? -1.352 -7.535 -6.687 1.00 93.19 84 ASP A C 1
ATOM 671 O O . ASP A 1 84 ? -0.231 -7.880 -7.066 1.00 93.19 84 ASP A O 1
ATOM 675 N N . ARG A 1 85 ? -1.679 -6.246 -6.507 1.00 93.38 85 ARG A N 1
ATOM 676 C CA . ARG A 1 85 ? -0.823 -5.107 -6.875 1.00 93.38 85 ARG A CA 1
ATOM 677 C C . ARG A 1 85 ? -0.132 -4.447 -5.687 1.00 93.38 85 ARG A C 1
ATOM 679 O O . ARG A 1 85 ? 0.923 -3.856 -5.885 1.00 93.38 85 ARG A O 1
ATOM 686 N N . LEU A 1 86 ? -0.701 -4.517 -4.480 1.00 94.00 86 LEU A N 1
ATOM 687 C CA . LEU A 1 86 ? -0.173 -3.833 -3.291 1.00 94.00 86 LEU A CA 1
ATOM 688 C C . LEU A 1 86 ? 0.732 -4.728 -2.430 1.00 94.00 86 LEU A C 1
ATOM 690 O O . LEU A 1 86 ? 0.308 -5.752 -1.883 1.00 94.00 86 LEU A O 1
ATOM 694 N N . TYR A 1 87 ? 1.972 -4.279 -2.246 1.00 94.38 87 TYR A N 1
ATOM 695 C CA . TYR A 1 87 ? 3.013 -4.974 -1.494 1.00 94.38 87 TYR A CA 1
ATOM 696 C C . TYR A 1 87 ? 3.569 -4.097 -0.373 1.00 94.38 87 TYR A C 1
ATOM 698 O O . TYR A 1 87 ? 3.720 -2.894 -0.523 1.00 94.38 87 TYR A O 1
ATOM 706 N N . GLU A 1 88 ? 3.898 -4.714 0.752 1.00 93.00 88 GLU A N 1
ATOM 707 C CA . GLU A 1 88 ? 4.802 -4.168 1.754 1.00 93.00 88 GLU A CA 1
ATOM 708 C C . GLU A 1 88 ? 6.235 -4.376 1.251 1.00 93.00 88 GLU A C 1
ATOM 710 O O . GLU A 1 88 ? 6.574 -5.478 0.810 1.00 93.00 88 GLU A O 1
ATOM 715 N N . VAL A 1 89 ? 7.058 -3.330 1.271 1.00 91.00 89 VAL A N 1
ATOM 716 C CA . VAL A 1 89 ? 8.343 -3.292 0.566 1.00 91.00 89 VAL A CA 1
ATOM 717 C C . VAL A 1 89 ? 9.445 -2.764 1.473 1.00 91.00 89 VAL A C 1
ATOM 719 O O . VAL A 1 89 ? 9.333 -1.679 2.034 1.00 91.00 89 VAL A O 1
ATOM 722 N N . GLU A 1 90 ? 10.536 -3.514 1.577 1.00 89.38 90 GLU A N 1
ATOM 723 C CA . GLU A 1 90 ? 11.807 -3.039 2.138 1.00 89.38 90 GLU A CA 1
ATOM 724 C C . GLU A 1 90 ? 12.698 -2.519 1.004 1.00 89.38 90 GLU A C 1
ATOM 726 O O . GLU A 1 90 ? 12.740 -3.131 -0.065 1.00 89.38 90 GLU A O 1
ATOM 731 N N . ALA A 1 91 ? 13.419 -1.413 1.206 1.00 82.44 91 ALA A N 1
ATOM 732 C CA . ALA A 1 91 ? 14.339 -0.883 0.197 1.00 82.44 91 ALA A CA 1
ATOM 733 C C . ALA A 1 91 ? 15.466 -1.892 -0.126 1.00 82.44 91 ALA A C 1
ATOM 735 O O . ALA A 1 91 ? 15.918 -2.621 0.764 1.00 82.44 91 ALA A O 1
ATOM 736 N N . PRO A 1 92 ? 15.943 -1.976 -1.385 1.00 82.38 92 PRO A N 1
ATOM 737 C CA . PRO A 1 92 ? 15.533 -1.232 -2.593 1.00 82.38 92 PRO A CA 1
ATOM 738 C C . PRO A 1 92 ? 14.228 -1.723 -3.250 1.00 82.38 92 PRO A C 1
ATOM 740 O O . PRO A 1 92 ? 13.803 -1.208 -4.286 1.00 82.38 92 PRO A O 1
ATOM 743 N N . GLY A 1 93 ? 13.574 -2.729 -2.677 1.00 82.94 93 GLY A N 1
ATOM 744 C CA . GLY A 1 93 ? 12.324 -3.275 -3.181 1.00 82.94 93 GLY A CA 1
ATOM 745 C C . GLY A 1 93 ? 12.527 -4.281 -4.300 1.00 82.94 93 GLY A C 1
ATOM 746 O O . GLY A 1 93 ? 11.787 -4.253 -5.275 1.00 82.94 93 GLY A O 1
ATOM 747 N N . SER A 1 94 ? 13.510 -5.174 -4.183 1.00 85.25 94 SER A N 1
ATOM 748 C CA . SER A 1 94 ? 13.651 -6.352 -5.050 1.00 85.25 94 SER A CA 1
ATOM 749 C C . SER A 1 94 ? 12.501 -7.357 -4.848 1.00 85.25 94 SER A C 1
ATOM 751 O O . SER A 1 94 ? 11.729 -7.246 -3.899 1.00 85.25 94 SER A O 1
ATOM 753 N N . TRP A 1 95 ? 12.379 -8.370 -5.711 1.00 84.00 95 TRP A N 1
ATOM 754 C CA . TRP A 1 95 ? 11.311 -9.384 -5.644 1.00 84.00 95 TRP A CA 1
ATOM 755 C C . TRP A 1 95 ? 11.210 -10.068 -4.271 1.00 84.00 95 TRP A C 1
ATOM 757 O O . TRP A 1 95 ? 10.118 -10.264 -3.748 1.00 84.00 95 TRP A O 1
ATOM 767 N N . THR A 1 96 ? 12.349 -10.390 -3.655 1.00 86.94 96 THR A N 1
ATOM 768 C CA . THR A 1 96 ? 12.418 -11.045 -2.336 1.00 86.94 96 THR A CA 1
ATOM 769 C C . THR A 1 96 ? 12.123 -10.105 -1.166 1.00 86.94 96 THR A C 1
ATOM 771 O O . THR A 1 96 ? 11.902 -10.567 -0.050 1.00 86.94 96 THR A O 1
ATOM 774 N N . GLN A 1 97 ? 12.104 -8.795 -1.416 1.00 88.56 97 GLN A N 1
ATOM 775 C CA . GLN A 1 97 ? 11.896 -7.742 -0.418 1.00 88.56 97 GLN A CA 1
ATOM 776 C C . GLN A 1 97 ? 10.467 -7.189 -0.444 1.00 88.56 97 GLN A C 1
ATOM 778 O O . GLN A 1 97 ? 10.177 -6.175 0.188 1.00 88.56 97 GLN A O 1
ATOM 783 N N . ARG A 1 98 ? 9.576 -7.841 -1.198 1.00 93.06 98 ARG A N 1
ATOM 784 C CA . ARG A 1 98 ? 8.165 -7.486 -1.338 1.00 93.06 98 ARG A CA 1
ATOM 785 C C . ARG A 1 98 ? 7.314 -8.578 -0.706 1.00 93.06 98 ARG A C 1
ATOM 787 O O . ARG A 1 98 ? 7.530 -9.765 -0.943 1.00 93.06 98 ARG A O 1
ATOM 794 N N . ARG A 1 99 ? 6.311 -8.194 0.077 1.00 94.19 99 ARG A N 1
ATOM 795 C CA . ARG A 1 99 ? 5.334 -9.113 0.675 1.00 94.19 99 ARG A CA 1
ATOM 796 C C . ARG A 1 99 ? 3.939 -8.609 0.359 1.00 94.19 99 ARG A C 1
ATOM 798 O O . ARG A 1 99 ? 3.638 -7.451 0.609 1.00 94.19 99 ARG A O 1
ATOM 805 N N . ASN A 1 100 ? 3.084 -9.452 -0.207 1.00 95.25 100 ASN A N 1
ATOM 806 C CA . ASN A 1 100 ? 1.738 -9.022 -0.569 1.00 95.25 100 ASN A CA 1
ATOM 807 C C . ASN A 1 100 ? 0.935 -8.646 0.692 1.00 95.25 100 ASN A C 1
ATOM 809 O O . ASN A 1 100 ? 0.825 -9.445 1.629 1.00 95.25 100 ASN A O 1
ATOM 813 N N . ILE A 1 101 ? 0.377 -7.432 0.716 1.00 94.38 101 ILE A N 1
ATOM 814 C CA . ILE A 1 101 ? -0.306 -6.898 1.904 1.00 94.38 101 ILE A CA 1
ATOM 815 C C . ILE A 1 101 ? -1.590 -7.677 2.182 1.00 94.38 101 ILE A C 1
ATOM 817 O O . ILE A 1 101 ? -1.869 -8.012 3.335 1.00 94.38 101 ILE A O 1
ATOM 821 N N . TRP A 1 102 ? -2.360 -8.001 1.139 1.00 95.00 102 TRP A N 1
ATOM 822 C CA . TRP A 1 102 ? -3.602 -8.756 1.278 1.00 95.00 102 TRP A CA 1
ATOM 823 C C . TRP A 1 102 ? -3.349 -10.134 1.892 1.00 95.00 102 TRP A C 1
ATOM 825 O O . TRP A 1 102 ? -3.980 -10.488 2.888 1.00 95.00 102 TRP A O 1
ATOM 835 N N . LEU A 1 103 ? -2.368 -10.874 1.369 1.00 93.81 103 LEU A N 1
ATOM 836 C CA . LEU A 1 103 ? -1.982 -12.177 1.907 1.00 93.81 103 LEU A CA 1
ATOM 837 C C . LEU A 1 103 ? -1.504 -12.067 3.358 1.00 93.81 103 LEU A C 1
ATOM 839 O O . LEU A 1 103 ? -1.936 -12.849 4.201 1.00 93.81 103 LEU A O 1
ATOM 843 N N . ASN A 1 104 ? -0.674 -11.073 3.686 1.00 93.75 104 ASN A N 1
ATOM 844 C CA . ASN A 1 104 ? -0.227 -10.853 5.062 1.00 93.75 104 ASN A CA 1
ATOM 845 C C . ASN A 1 104 ? -1.402 -10.576 6.020 1.00 93.75 104 ASN A C 1
ATOM 847 O O . ASN A 1 104 ? -1.399 -11.067 7.152 1.00 93.75 104 ASN A O 1
ATOM 851 N N . ILE A 1 105 ? -2.419 -9.830 5.575 1.00 91.75 105 ILE A N 1
ATOM 852 C CA . ILE A 1 105 ? -3.644 -9.583 6.348 1.00 91.75 105 ILE A CA 1
ATOM 853 C C . ILE A 1 105 ? -4.417 -10.885 6.581 1.00 91.75 105 ILE A C 1
ATOM 855 O O . ILE A 1 105 ? -4.808 -11.145 7.719 1.00 91.75 105 ILE A O 1
ATOM 859 N N . GLN A 1 106 ? -4.613 -11.700 5.540 1.00 91.44 106 GLN A N 1
ATOM 860 C CA . GLN A 1 106 ? -5.338 -12.975 5.631 1.00 91.44 106 GLN A CA 1
ATOM 861 C C . GLN A 1 106 ? -4.620 -13.989 6.530 1.00 91.44 106 GLN A C 1
ATOM 863 O O . GLN A 1 106 ? -5.252 -14.679 7.323 1.00 91.44 106 GLN A O 1
ATOM 868 N N . LEU A 1 107 ? -3.286 -14.015 6.479 1.00 92.31 107 LEU A N 1
ATOM 869 C CA . LEU A 1 107 ? -2.441 -14.839 7.349 1.00 92.31 107 LEU A CA 1
ATOM 870 C C . LEU A 1 107 ? -2.359 -14.319 8.792 1.00 92.31 107 LEU A C 1
ATOM 872 O O . LEU A 1 107 ? -1.642 -14.883 9.615 1.00 92.31 107 LEU A O 1
ATOM 876 N N . GLY A 1 108 ? -3.052 -13.226 9.109 1.00 88.88 108 GLY A N 1
ATOM 877 C CA . GLY A 1 108 ? -3.115 -12.685 10.456 1.00 88.88 108 GLY A CA 1
ATOM 878 C C . GLY A 1 108 ? -1.843 -11.976 10.919 1.00 88.88 108 GLY A C 1
ATOM 879 O O . GLY A 1 108 ? -1.687 -11.744 12.112 1.00 88.88 108 GLY A O 1
ATOM 880 N N . ARG A 1 109 ? -0.945 -11.566 10.013 1.00 87.56 109 ARG A N 1
ATOM 881 C CA . ARG A 1 109 ? 0.325 -10.906 10.382 1.00 87.56 109 ARG A CA 1
ATOM 882 C C . ARG A 1 109 ? 0.143 -9.527 11.030 1.00 87.56 109 ARG A C 1
ATOM 884 O O . ARG A 1 109 ? 1.074 -9.011 11.634 1.00 87.56 109 ARG A O 1
ATOM 891 N N . TYR A 1 110 ? -1.065 -8.959 10.958 1.00 83.62 110 TYR A N 1
ATOM 892 C CA . TYR A 1 110 ? -1.417 -7.653 11.533 1.00 83.62 110 TYR A CA 1
ATOM 893 C C . TYR A 1 110 ? -2.615 -7.705 12.506 1.00 83.62 110 TYR A C 1
ATOM 895 O O . TYR A 1 110 ? -3.278 -6.693 12.733 1.00 83.62 110 TYR A O 1
ATOM 903 N N . THR A 1 111 ? -2.967 -8.873 13.055 1.00 69.62 111 THR A N 1
ATOM 904 C CA . THR A 1 111 ? -4.164 -9.045 13.914 1.00 69.62 111 THR A CA 1
ATOM 905 C C . THR A 1 111 ? -4.007 -8.513 15.341 1.00 69.62 111 THR A C 1
ATOM 907 O O . THR A 1 111 ? -5.011 -8.335 16.026 1.00 69.62 111 THR A O 1
ATOM 910 N N . LEU A 1 112 ? -2.790 -8.187 15.784 1.00 56.56 112 LEU A N 1
ATOM 911 C CA . LEU A 1 112 ? -2.498 -7.878 17.190 1.00 56.56 112 LEU A CA 1
ATOM 912 C C . LEU A 1 112 ? -2.936 -6.485 17.682 1.00 56.56 112 LEU A C 1
ATOM 914 O O . LEU A 1 112 ? -2.875 -6.235 18.880 1.00 56.56 112 LEU A O 1
ATOM 918 N N . CYS A 1 113 ? -3.409 -5.576 16.825 1.00 49.97 113 CYS A N 1
ATOM 919 C CA . CYS A 1 113 ? -3.638 -4.177 17.237 1.00 49.97 113 CYS A CA 1
ATOM 920 C C . CYS A 1 113 ? -5.094 -3.699 17.177 1.00 49.97 113 CYS A C 1
ATOM 922 O O . CYS A 1 113 ? -5.353 -2.513 17.355 1.00 49.97 113 CYS A O 1
ATOM 924 N N . ILE A 1 114 ? -6.056 -4.592 16.937 1.00 52.56 114 ILE A N 1
ATOM 925 C CA . ILE A 1 114 ? -7.471 -4.203 16.792 1.00 52.56 114 ILE A CA 1
ATOM 926 C C . ILE A 1 114 ? -8.173 -4.067 18.159 1.00 52.56 114 ILE A C 1
ATOM 928 O O . ILE A 1 114 ? -9.197 -3.396 18.272 1.00 52.56 114 ILE A O 1
ATOM 932 N N . ASN A 1 115 ? -7.593 -4.616 19.231 1.00 41.12 115 ASN A N 1
ATOM 933 C CA . ASN A 1 115 ? -8.308 -4.793 20.499 1.00 41.12 115 ASN A CA 1
ATOM 934 C C . ASN A 1 115 ? -8.147 -3.649 21.524 1.00 41.12 115 ASN A C 1
ATOM 936 O O . ASN A 1 115 ? -8.821 -3.678 22.550 1.00 41.12 115 ASN A O 1
ATOM 940 N N . GLU A 1 116 ? -7.330 -2.618 21.272 1.00 46.62 116 GLU A N 1
ATOM 941 C CA . GLU A 1 116 ? -7.150 -1.504 22.231 1.00 46.62 116 GLU A CA 1
ATOM 942 C C . GLU A 1 116 ? -7.928 -0.215 21.909 1.00 46.62 116 GLU A C 1
ATOM 944 O O . GLU A 1 116 ? -8.007 0.682 22.756 1.00 46.62 116 GLU A O 1
ATOM 949 N N . GLU A 1 117 ? -8.513 -0.081 20.715 1.00 50.94 117 GLU A N 1
ATOM 950 C CA . GLU A 1 117 ? -9.209 1.159 20.320 1.00 50.94 117 GLU A CA 1
ATOM 951 C C . GLU A 1 117 ? -10.741 1.075 20.469 1.00 50.94 117 GLU A C 1
ATOM 953 O O . GLU A 1 117 ? -11.393 2.107 20.617 1.00 50.94 117 GLU A O 1
ATOM 958 N N . ASN A 1 118 ? -11.317 -0.133 20.559 1.00 42.75 118 ASN A N 1
ATOM 959 C CA . ASN A 1 118 ? -12.756 -0.317 20.809 1.00 42.75 118 ASN A CA 1
ATOM 960 C C . ASN A 1 118 ? -13.151 -0.265 22.297 1.00 42.75 118 ASN A C 1
ATOM 962 O O . ASN A 1 118 ? -14.306 0.015 22.609 1.00 42.75 118 ASN A O 1
ATOM 966 N N . SER A 1 119 ? -12.225 -0.500 23.231 1.00 42.16 119 SER A N 1
ATOM 967 C CA . SER A 1 119 ? -12.533 -0.557 24.671 1.00 42.16 119 SER A CA 1
ATOM 968 C C . SER A 1 119 ? -12.554 0.807 25.368 1.00 42.16 119 SER A C 1
ATOM 970 O O . SER A 1 119 ? -13.082 0.918 26.469 1.00 42.16 119 SER A O 1
ATOM 972 N N . ARG A 1 120 ? -12.042 1.873 24.735 1.00 45.38 120 ARG A N 1
ATOM 973 C CA . ARG A 1 120 ? -12.029 3.234 25.315 1.00 45.38 120 ARG A CA 1
ATOM 974 C C . ARG A 1 120 ? -13.222 4.104 24.894 1.00 45.38 120 ARG A C 1
ATOM 976 O O . ARG A 1 120 ? -13.309 5.252 25.315 1.00 45.38 120 ARG A O 1
ATOM 983 N N . ALA A 1 121 ? -14.135 3.576 24.073 1.00 44.81 121 ALA A N 1
ATOM 984 C CA . ALA A 1 121 ? -15.325 4.289 23.592 1.00 44.81 121 ALA A CA 1
ATOM 985 C C . ALA A 1 121 ? -16.629 3.930 24.341 1.00 44.81 121 ALA A C 1
ATOM 987 O O . ALA A 1 121 ? -17.684 4.456 23.994 1.00 44.81 121 ALA A O 1
ATOM 988 N N . SER A 1 122 ? -16.561 3.093 25.383 1.00 47.12 122 SER A N 1
ATOM 989 C CA . SER A 1 122 ? -17.686 2.780 26.276 1.00 47.12 122 SER A CA 1
ATOM 990 C C . SER A 1 122 ? -17.280 3.038 27.725 1.00 47.12 122 SER A C 1
ATOM 992 O O . SER A 1 122 ? -16.783 2.156 28.413 1.00 47.12 122 SER A O 1
ATOM 994 N N . GLY A 1 123 ? -17.460 4.274 28.180 1.00 46.03 123 GLY A N 1
ATOM 995 C CA . GLY A 1 123 ? -17.198 4.675 29.558 1.00 46.03 123 GLY A CA 1
ATOM 996 C C . GLY A 1 123 ? -17.549 6.142 29.761 1.00 46.03 123 GLY A C 1
ATOM 997 O O . GLY A 1 123 ? -16.874 7.013 29.230 1.00 46.03 123 GLY A O 1
ATOM 998 N N . ASP A 1 124 ? -18.619 6.374 30.516 1.00 42.69 124 ASP A N 1
ATOM 999 C CA . ASP A 1 124 ?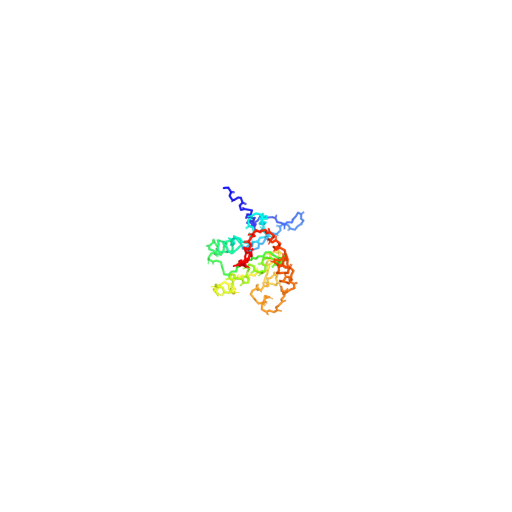 -19.122 7.654 31.027 1.00 42.69 124 ASP A CA 1
ATOM 1000 C C . ASP A 1 124 ? -19.783 8.656 30.060 1.00 42.69 124 ASP A C 1
ATOM 1002 O O . ASP A 1 124 ? -19.239 9.685 29.665 1.00 42.69 124 ASP A O 1
ATOM 1006 N N . ARG A 1 125 ? -21.094 8.457 29.861 1.00 40.38 125 ARG A N 1
ATOM 1007 C CA . ARG A 1 125 ? -22.058 9.563 29.985 1.00 40.38 125 ARG A CA 1
ATOM 1008 C C . ARG A 1 125 ? -22.811 9.417 31.308 1.00 40.38 125 ARG A C 1
ATOM 1010 O O . ARG A 1 125 ? -23.897 8.848 31.344 1.00 40.38 125 ARG A O 1
ATOM 1017 N N . LYS A 1 126 ? -22.282 10.007 32.382 1.00 48.50 126 LYS A N 1
ATOM 1018 C CA . LYS A 1 126 ? -23.148 10.540 33.441 1.00 48.50 126 LYS A CA 1
ATOM 1019 C C . LYS A 1 126 ? -23.877 11.751 32.858 1.00 48.50 126 LYS A C 1
ATOM 1021 O O . LYS A 1 126 ? -23.273 12.800 32.661 1.00 48.50 126 LYS A O 1
ATOM 1026 N N . LYS A 1 127 ? -25.166 11.597 32.553 1.00 38.78 127 LYS A N 1
ATOM 1027 C CA . LYS A 1 127 ? -26.097 12.724 32.447 1.00 38.78 127 LYS A CA 1
ATOM 1028 C C . LYS A 1 127 ? -27.000 12.663 33.670 1.00 38.78 127 LYS A C 1
ATOM 1030 O O . LYS A 1 127 ? -27.971 11.917 33.695 1.00 38.78 127 LYS A O 1
ATOM 1035 N N . ASN A 1 128 ? -26.597 13.409 34.689 1.00 36.56 128 ASN A N 1
ATOM 1036 C CA . ASN A 1 128 ? -27.511 13.898 35.702 1.00 36.56 128 ASN A CA 1
ATOM 1037 C C . ASN A 1 128 ? -28.188 15.144 35.118 1.00 36.56 128 ASN A C 1
ATOM 1039 O O . ASN A 1 128 ? -27.502 15.964 34.507 1.00 36.56 128 ASN A O 1
ATOM 1043 N N . ASP A 1 129 ? -29.515 15.198 35.218 1.00 34.91 129 ASP A N 1
ATOM 1044 C CA . ASP A 1 129 ? -30.306 16.336 35.712 1.00 34.91 129 ASP A CA 1
ATOM 1045 C C . ASP A 1 129 ? -31.696 16.365 35.063 1.00 34.91 129 ASP A C 1
ATOM 1047 O O . ASP A 1 129 ? -31.838 16.444 33.843 1.00 34.91 129 ASP A O 1
ATOM 1051 N N . GLY A 1 130 ? -32.721 16.390 35.921 1.00 36.22 130 GLY A N 1
ATOM 1052 C CA . GLY A 1 130 ? -33.861 17.273 35.686 1.00 36.22 130 GLY A CA 1
ATOM 1053 C C . GLY A 1 130 ? -35.229 16.649 35.420 1.00 36.22 130 GLY A C 1
ATOM 1054 O O . GLY A 1 130 ? -35.716 16.697 34.300 1.00 36.22 130 GLY A O 1
ATOM 1055 N N . ASN A 1 131 ? -35.895 16.287 36.519 1.00 34.00 131 ASN A N 1
ATOM 1056 C CA . ASN A 1 131 ? -37.323 16.523 36.784 1.00 34.00 131 ASN A CA 1
ATOM 1057 C C . ASN A 1 131 ? -38.360 15.524 36.222 1.00 34.00 131 ASN A C 1
ATOM 1059 O O . ASN A 1 131 ? -38.883 15.678 35.122 1.00 34.00 131 ASN A O 1
ATOM 1063 N N . CYS A 1 132 ? -38.748 14.556 37.063 1.00 34.16 132 CYS A N 1
ATOM 1064 C CA . CYS A 1 132 ? -39.973 13.771 36.913 1.00 34.16 132 CYS A CA 1
ATOM 1065 C C . CYS A 1 132 ? -40.931 14.144 38.050 1.00 34.16 132 CYS A C 1
ATOM 1067 O O . CYS A 1 132 ? -40.647 13.895 39.220 1.00 34.16 132 CYS A O 1
ATOM 1069 N N . SER A 1 133 ? -42.049 14.764 37.680 1.00 35.16 133 SER A N 1
ATOM 1070 C CA . SER A 1 133 ? -43.138 15.144 38.578 1.00 35.16 133 SER A CA 1
ATOM 1071 C C . SER A 1 133 ? -43.711 13.919 39.304 1.00 35.16 133 SER A C 1
ATOM 1073 O O . SER A 1 133 ? -43.986 12.885 38.698 1.00 35.16 133 SER A O 1
ATOM 1075 N N . SER A 1 134 ? -43.875 14.058 40.612 1.00 39.25 134 SER A N 1
ATOM 1076 C CA . SER A 1 134 ? -44.625 13.214 41.550 1.00 39.25 134 SER A CA 1
ATOM 1077 C C . SER A 1 134 ? -45.405 14.213 42.414 1.00 39.25 134 SER A C 1
ATOM 1079 O O . SER A 1 134 ? -44.848 15.256 42.736 1.00 39.25 134 SER A O 1
ATOM 1081 N N . GLN A 1 135 ? -46.654 14.057 42.832 1.00 37.28 135 GLN A N 1
ATOM 1082 C CA . GLN A 1 135 ? -47.614 12.961 42.858 1.00 37.28 135 GLN A CA 1
ATOM 1083 C C . GLN A 1 135 ? -49.000 13.587 43.138 1.00 37.28 135 GLN A C 1
ATOM 1085 O O . GLN A 1 135 ? -49.105 14.710 43.629 1.00 37.28 135 GLN A O 1
ATOM 1090 N N . GLU A 1 136 ? -50.048 12.834 42.831 1.00 41.62 136 GLU A N 1
ATOM 1091 C CA . GLU A 1 136 ? -51.428 12.990 43.311 1.00 41.62 136 GLU A CA 1
ATOM 1092 C C . GLU A 1 136 ? -51.535 12.742 44.839 1.00 41.62 136 GLU A C 1
ATOM 1094 O O . GLU A 1 136 ? -50.728 11.971 45.345 1.00 41.62 136 GLU A O 1
ATOM 1099 N N . VAL A 1 137 ? -52.501 13.376 45.540 1.00 36.16 137 VAL A N 1
ATOM 1100 C CA . VAL A 1 137 ? -53.362 12.897 46.677 1.00 36.16 137 VAL A CA 1
ATOM 1101 C C . VAL A 1 137 ? -54.031 14.141 47.320 1.00 36.16 137 VAL A C 1
ATOM 1103 O O . VAL A 1 137 ? -53.350 15.000 47.866 1.00 36.16 137 VAL A O 1
ATOM 1106 N N . ARG A 1 138 ? -55.313 14.422 47.035 1.00 35.84 138 ARG A N 1
ATOM 1107 C CA . ARG A 1 138 ? -56.555 14.070 47.776 1.00 35.84 138 ARG A CA 1
ATOM 1108 C C . ARG A 1 138 ? -56.754 14.818 49.110 1.00 35.84 138 ARG A C 1
ATOM 1110 O O . ARG A 1 138 ? -55.951 14.700 50.027 1.00 35.84 138 ARG A O 1
ATOM 1117 N N . THR A 1 139 ? -57.881 15.523 49.214 1.00 44.03 139 THR A N 1
ATOM 1118 C CA . THR A 1 139 ? -58.567 15.880 50.469 1.00 44.03 139 THR A CA 1
ATOM 1119 C C . THR A 1 139 ? -59.944 15.238 50.429 1.00 44.03 139 THR A C 1
ATOM 1121 O O . THR A 1 139 ? -60.500 15.155 49.308 1.00 44.03 139 THR A O 1
#